Protein AF-A0A1B8YIQ5-F1 (afdb_monomer_lite)

pLDDT: mean 70.33, std 12.97, range [50.59, 90.56]

Structure (mmCIF, N/CA/C/O backbone):
data_AF-A0A1B8YIQ5-F1
#
_entry.id   AF-A0A1B8YIQ5-F1
#
loop_
_atom_site.group_PDB
_atom_site.id
_atom_site.type_symbol
_atom_site.label_atom_id
_atom_site.label_alt_id
_atom_site.label_comp_id
_atom_site.label_asym_id
_atom_site.label_entity_id
_atom_site.label_seq_id
_atom_site.pdbx_PDB_ins_code
_atom_site.Cartn_x
_atom_site.Cartn_y
_atom_site.Cartn_z
_atom_site.occupancy
_atom_site.B_iso_or_equiv
_atom_site.auth_seq_id
_atom_site.auth_comp_id
_atom_site.auth_asym_id
_atom_site.auth_atom_id
_atom_site.pdbx_PDB_model_num
ATOM 1 N N . MET A 1 1 ? -15.824 -12.405 41.575 1.00 51.22 1 MET A N 1
ATOM 2 C CA . MET A 1 1 ? -15.799 -11.191 42.435 1.00 51.22 1 MET A CA 1
ATOM 3 C C . MET A 1 1 ? -14.857 -10.148 41.833 1.00 51.22 1 MET A C 1
ATOM 5 O O . MET A 1 1 ? -13.879 -9.759 42.456 1.00 51.22 1 MET A O 1
ATOM 9 N N . ASN A 1 2 ? -15.147 -9.760 40.587 1.00 51.88 2 ASN A N 1
ATOM 10 C CA . ASN A 1 2 ? -14.646 -8.556 39.908 1.00 51.88 2 ASN A CA 1
ATOM 11 C C . ASN A 1 2 ? -15.390 -8.319 38.572 1.00 51.88 2 ASN A C 1
ATOM 13 O O . ASN A 1 2 ? -15.290 -7.240 38.004 1.00 51.88 2 ASN A O 1
ATOM 17 N N . ASP A 1 3 ? -16.163 -9.304 38.099 1.00 54.41 3 ASP A N 1
ATOM 18 C CA . ASP A 1 3 ? -16.937 -9.276 36.848 1.00 54.41 3 ASP A CA 1
ATOM 19 C C . ASP A 1 3 ? -17.971 -8.135 36.781 1.00 54.41 3 ASP A C 1
ATOM 21 O O . ASP A 1 3 ? -18.159 -7.533 35.725 1.00 54.41 3 ASP A O 1
ATOM 25 N N . ASP A 1 4 ? -18.562 -7.751 37.917 1.00 55.47 4 ASP A N 1
ATOM 26 C CA . ASP A 1 4 ? -19.558 -6.671 37.993 1.00 55.47 4 ASP A CA 1
ATOM 27 C C . ASP A 1 4 ? -18.973 -5.280 37.676 1.00 55.47 4 ASP A C 1
ATOM 29 O O . ASP A 1 4 ? -19.661 -4.415 37.129 1.00 55.47 4 ASP A O 1
ATOM 33 N N . ILE A 1 5 ? -17.681 -5.059 37.957 1.00 55.50 5 ILE A N 1
ATOM 34 C CA . ILE A 1 5 ? -17.000 -3.791 37.642 1.00 55.50 5 ILE A CA 1
ATOM 35 C C . ILE A 1 5 ? -16.726 -3.694 36.134 1.00 55.50 5 ILE A C 1
ATOM 37 O O . ILE A 1 5 ? -16.866 -2.617 35.552 1.00 55.50 5 ILE A O 1
ATOM 41 N N . TYR A 1 6 ? -16.411 -4.815 35.475 1.00 53.38 6 TYR A N 1
ATOM 42 C CA . TYR A 1 6 ? -16.230 -4.860 34.021 1.00 53.38 6 TYR A CA 1
ATOM 43 C C . TYR A 1 6 ? -17.548 -4.599 33.279 1.00 53.38 6 TYR A C 1
ATOM 45 O O . TYR A 1 6 ? -17.569 -3.793 32.347 1.00 53.38 6 TYR A O 1
ATOM 53 N N . GLN A 1 7 ? -18.664 -5.169 33.748 1.00 53.22 7 GLN A N 1
ATOM 54 C CA . GLN A 1 7 ? -19.984 -4.952 33.140 1.00 53.22 7 GLN A CA 1
ATOM 55 C C . GLN A 1 7 ? -20.509 -3.514 33.308 1.00 53.22 7 GLN A C 1
ATOM 57 O O . GLN A 1 7 ? -21.187 -2.991 32.418 1.00 53.22 7 GLN A O 1
ATOM 62 N N . GLY A 1 8 ? -20.176 -2.839 34.415 1.00 53.94 8 GLY A N 1
ATOM 63 C CA . GLY A 1 8 ? -20.518 -1.426 34.628 1.00 53.94 8 GLY A CA 1
ATOM 64 C C . GLY A 1 8 ? -19.752 -0.461 33.712 1.00 53.94 8 G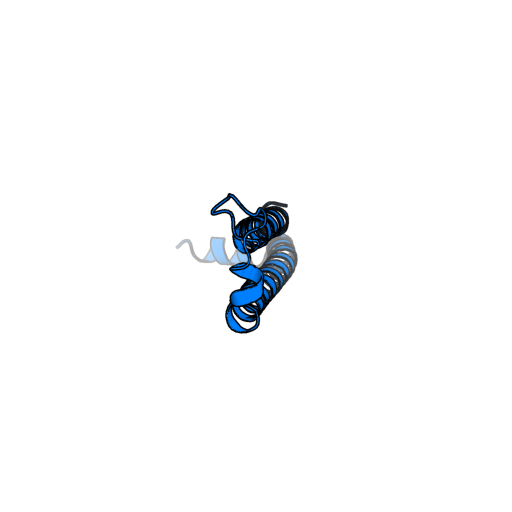LY A C 1
ATOM 65 O O . GLY A 1 8 ? -20.277 0.586 33.331 1.00 53.94 8 GLY A O 1
ATOM 66 N N . ILE A 1 9 ? -18.529 -0.824 33.314 1.00 53.66 9 ILE A N 1
ATOM 67 C CA . ILE A 1 9 ? -17.683 -0.026 32.413 1.00 53.66 9 ILE A CA 1
ATOM 68 C C . ILE A 1 9 ? -18.032 -0.301 30.941 1.00 53.66 9 ILE A C 1
ATOM 70 O O . ILE A 1 9 ? -18.054 0.628 30.134 1.00 53.66 9 ILE A O 1
ATOM 74 N N . GLU A 1 10 ? -18.384 -1.541 30.595 1.00 51.84 10 GLU A N 1
ATOM 75 C CA . GLU A 1 10 ? -18.811 -1.935 29.243 1.00 51.84 10 GLU A CA 1
ATOM 76 C C . GLU A 1 10 ? -20.165 -1.321 28.834 1.00 51.84 10 GLU A C 1
ATOM 78 O O . GLU A 1 10 ? -20.419 -1.053 27.656 1.00 51.84 10 GLU A O 1
ATOM 83 N N . ASN A 1 11 ? -21.019 -1.023 29.819 1.00 50.59 11 ASN A N 1
ATOM 84 C CA . ASN A 1 11 ? -22.274 -0.293 29.628 1.00 50.59 11 ASN A CA 1
ATOM 85 C C . ASN A 1 11 ? -22.117 1.230 29.638 1.00 50.59 11 ASN A C 1
ATOM 87 O O . ASN A 1 11 ? -23.113 1.938 29.489 1.00 50.59 11 ASN A O 1
ATOM 91 N N . ASN A 1 12 ? -20.901 1.764 29.792 1.00 51.59 12 ASN A N 1
ATOM 92 C CA .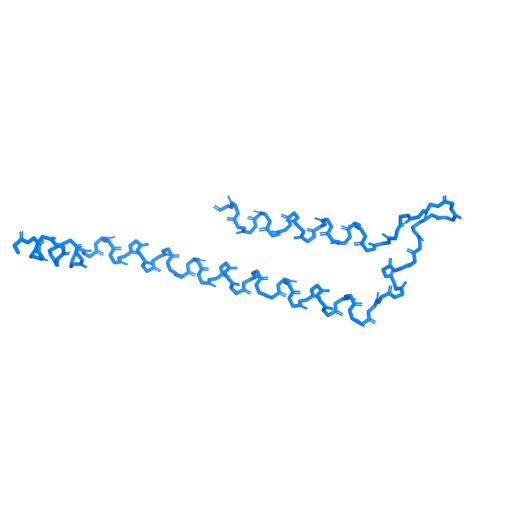 ASN A 1 12 ? -20.696 3.201 29.716 1.00 51.59 12 ASN A CA 1
ATOM 93 C C . ASN A 1 12 ? -20.844 3.653 28.248 1.00 51.59 12 ASN A C 1
ATOM 95 O O . ASN A 1 12 ? -19.989 3.323 27.416 1.00 51.59 12 ASN A O 1
ATOM 99 N N . PRO A 1 13 ? -21.898 4.414 27.896 1.00 56.03 13 PRO A N 1
ATOM 100 C CA . PRO A 1 13 ? -22.201 4.772 26.512 1.00 56.03 13 PRO A CA 1
ATOM 101 C C . PRO A 1 13 ? -21.054 5.534 25.843 1.00 56.03 13 PRO A C 1
ATOM 103 O O . PRO A 1 13 ? -20.857 5.390 24.641 1.00 56.03 13 PRO A O 1
ATOM 106 N N . ARG A 1 14 ? -20.218 6.247 26.616 1.00 54.94 14 ARG A N 1
ATOM 107 C CA . ARG A 1 14 ? -19.019 6.925 26.097 1.00 54.94 14 ARG A CA 1
ATOM 108 C C . ARG A 1 14 ? -17.942 5.962 25.597 1.00 54.94 14 ARG A C 1
ATOM 110 O O . ARG A 1 14 ? -17.223 6.315 24.669 1.00 54.94 14 ARG A O 1
ATOM 117 N N . PHE A 1 15 ? -17.802 4.775 26.190 1.00 55.59 15 PHE A N 1
ATOM 118 C CA . PHE A 1 15 ? -16.790 3.796 25.773 1.00 55.59 15 PHE A CA 1
ATOM 119 C C . PHE A 1 15 ? -17.226 3.078 24.491 1.00 55.59 15 PHE A C 1
ATOM 121 O O . PHE A 1 15 ? -16.432 2.963 23.561 1.00 55.59 15 PHE A O 1
ATOM 128 N N . LYS A 1 16 ? -18.510 2.705 24.389 1.00 57.91 16 LYS A N 1
ATOM 129 C CA . LYS A 1 16 ? -19.109 2.185 23.148 1.00 57.91 16 LYS A CA 1
ATOM 130 C C . LYS A 1 16 ? -19.088 3.208 22.015 1.00 57.91 16 LYS A C 1
ATOM 132 O O . LYS A 1 16 ? -18.704 2.842 20.914 1.00 57.91 16 LYS A O 1
ATOM 137 N N . GLU A 1 17 ? -19.376 4.485 22.276 1.00 59.78 17 GLU A N 1
ATOM 138 C CA . GLU A 1 17 ? -19.275 5.539 21.252 1.00 59.78 17 GLU A CA 1
ATOM 139 C C . GLU A 1 17 ? -17.840 5.717 20.735 1.00 59.78 17 GLU A C 1
ATOM 141 O O . GLU A 1 17 ? -17.620 5.899 19.537 1.00 59.78 17 GLU A O 1
ATOM 146 N N . LEU A 1 18 ? -16.847 5.665 21.630 1.00 59.84 18 LEU A N 1
ATOM 147 C CA . LEU A 1 18 ? -15.435 5.766 21.258 1.00 59.84 18 LEU A CA 1
ATOM 148 C C . LEU A 1 18 ? -14.960 4.523 20.499 1.00 59.84 18 LEU A C 1
ATOM 150 O O . LEU A 1 18 ? -14.192 4.663 19.547 1.00 59.84 18 LEU A O 1
ATOM 154 N N . VAL A 1 19 ? -15.430 3.333 20.883 1.00 64.56 19 VAL A N 1
ATOM 155 C CA . VAL A 1 19 ? -15.134 2.062 20.207 1.00 64.56 19 VAL A CA 1
ATOM 156 C C . VAL A 1 19 ? -15.851 1.956 18.862 1.00 64.56 19 VAL A C 1
ATOM 158 O O . VAL A 1 19 ? -15.229 1.501 17.914 1.00 64.56 19 VAL A O 1
ATOM 161 N N . GLU A 1 20 ? -17.090 2.424 18.709 1.00 62.41 20 GLU A N 1
ATOM 162 C CA . GLU A 1 20 ? -17.777 2.472 17.409 1.00 62.41 20 GLU A CA 1
ATOM 163 C C . GLU A 1 20 ? -17.150 3.508 16.475 1.00 62.41 20 GLU A C 1
ATOM 165 O O . GLU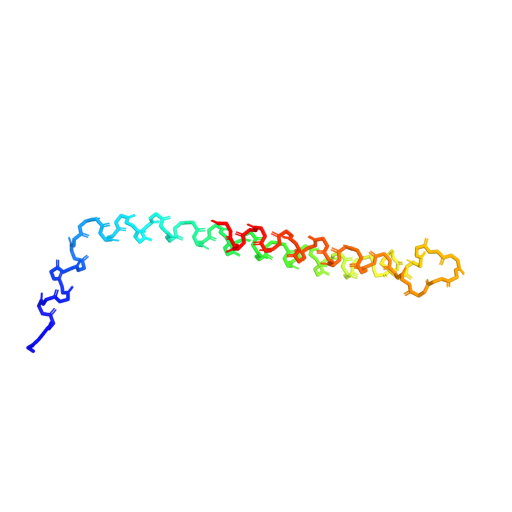 A 1 20 ? -16.917 3.220 15.297 1.00 62.41 20 GLU A O 1
ATOM 170 N N . LYS A 1 21 ? -16.812 4.701 16.990 1.00 62.19 21 LYS A N 1
ATOM 171 C CA . LYS A 1 21 ? -16.107 5.721 16.198 1.00 62.19 21 LYS A CA 1
ATOM 172 C C . LYS A 1 21 ? -14.717 5.244 15.777 1.00 62.19 21 LYS A C 1
ATOM 174 O O . LYS A 1 21 ? -14.368 5.385 14.606 1.00 62.19 21 LYS A O 1
ATOM 179 N N . ARG A 1 22 ? -13.943 4.629 16.682 1.00 66.00 22 ARG A N 1
ATOM 180 C CA . ARG A 1 22 ? -12.644 4.016 16.341 1.00 66.00 22 ARG A CA 1
ATOM 181 C C . ARG A 1 22 ? -12.789 2.776 15.473 1.00 66.00 22 ARG A C 1
ATOM 183 O O . ARG A 1 22 ? -11.955 2.564 14.609 1.00 66.00 22 ARG A O 1
ATOM 190 N N . GLY A 1 23 ? -13.827 1.977 15.680 1.00 66.94 23 GLY A N 1
ATOM 191 C CA . GLY A 1 23 ? -14.076 0.731 14.966 1.00 66.94 23 GLY A CA 1
ATOM 192 C C . GLY A 1 23 ? -14.377 0.986 13.498 1.00 66.94 23 GLY A C 1
ATOM 193 O O . GLY A 1 23 ? -13.746 0.385 12.636 1.00 66.94 23 GLY A O 1
ATOM 194 N N . ARG A 1 24 ? -15.249 1.957 13.191 1.00 69.06 24 ARG A N 1
ATOM 195 C CA . ARG A 1 24 ? -15.478 2.394 11.803 1.00 69.06 24 ARG A CA 1
ATOM 196 C C . ARG A 1 24 ? -14.224 2.971 11.158 1.00 69.06 24 ARG A C 1
ATOM 198 O O . ARG A 1 24 ? -13.990 2.697 9.987 1.00 69.06 24 ARG A O 1
ATOM 205 N N . PHE A 1 25 ? -13.432 3.743 11.901 1.00 75.06 25 PHE A N 1
ATOM 206 C CA . PHE A 1 25 ? -12.177 4.304 11.396 1.00 75.06 25 PHE A CA 1
ATOM 207 C C . PHE A 1 25 ? -11.149 3.204 11.098 1.00 75.06 25 PHE A C 1
ATOM 209 O O . PHE A 1 25 ? -10.633 3.132 9.989 1.00 75.06 25 PHE A O 1
ATOM 216 N N . ALA A 1 26 ? -10.941 2.280 12.038 1.00 78.00 26 ALA A N 1
ATOM 217 C CA . ALA A 1 26 ? -10.052 1.134 11.886 1.00 78.00 26 ALA A CA 1
ATOM 218 C C . ALA A 1 26 ? -10.498 0.197 10.753 1.00 78.00 26 ALA A C 1
ATOM 220 O O . ALA A 1 26 ? -9.663 -0.311 10.010 1.00 78.00 26 ALA A O 1
ATOM 221 N N . TRP A 1 27 ? -11.806 -0.006 10.582 1.00 81.88 27 TRP A N 1
ATOM 222 C CA . TRP A 1 27 ? -12.345 -0.828 9.501 1.00 81.88 27 TRP A CA 1
ATOM 223 C C . TRP A 1 27 ? -12.183 -0.157 8.132 1.00 81.88 27 TRP A C 1
ATOM 225 O O . TRP A 1 27 ? -11.772 -0.818 7.182 1.00 81.88 27 TRP A O 1
ATOM 235 N N . LEU A 1 28 ? -12.402 1.162 8.039 1.00 82.81 28 LEU A N 1
ATOM 236 C CA . LEU A 1 28 ? -12.093 1.946 6.837 1.00 82.81 28 LEU A CA 1
ATOM 237 C C . LEU A 1 28 ? -10.610 1.855 6.478 1.00 82.81 28 LEU A C 1
ATOM 239 O O . LEU A 1 28 ? -10.283 1.514 5.346 1.00 82.81 28 LEU A O 1
ATOM 243 N N . LEU A 1 29 ? -9.725 2.095 7.446 1.00 83.38 29 LEU A N 1
ATOM 244 C CA . LEU A 1 29 ? -8.283 1.935 7.277 1.00 83.38 29 LEU A CA 1
ATOM 245 C C . LEU A 1 29 ? -7.923 0.535 6.777 1.00 83.38 29 LEU A C 1
ATOM 247 O O . LEU A 1 29 ? -7.168 0.393 5.821 1.00 83.38 29 LEU A O 1
ATOM 251 N N . SER A 1 30 ? -8.485 -0.500 7.403 1.00 84.56 30 SER A N 1
ATOM 252 C CA . SER A 1 30 ? -8.222 -1.892 7.041 1.00 84.56 30 SER A CA 1
ATOM 253 C C . SER A 1 30 ? -8.646 -2.192 5.602 1.00 84.56 30 SER A C 1
ATOM 255 O O . SER A 1 30 ? -7.865 -2.779 4.852 1.00 84.56 30 SER A O 1
ATOM 257 N N . ILE A 1 31 ? -9.829 -1.729 5.183 1.00 88.44 31 ILE A N 1
ATOM 258 C CA . ILE A 1 31 ? -10.311 -1.872 3.802 1.00 88.44 31 ILE A CA 1
ATOM 259 C C . ILE A 1 31 ? -9.407 -1.124 2.825 1.00 88.44 31 ILE A C 1
ATOM 261 O O . ILE A 1 31 ? -9.053 -1.671 1.783 1.00 88.44 31 ILE A O 1
ATOM 265 N N . ILE A 1 32 ? -9.017 0.111 3.139 1.00 87.56 32 ILE A N 1
ATOM 266 C CA . ILE A 1 32 ? -8.181 0.908 2.238 1.00 87.56 32 ILE A CA 1
ATOM 267 C C . ILE A 1 32 ? -6.803 0.258 2.075 1.00 8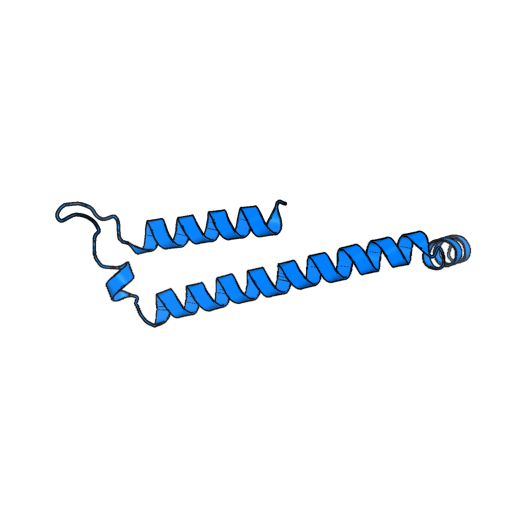7.56 32 ILE A C 1
ATOM 269 O O . ILE A 1 32 ? -6.328 0.108 0.949 1.00 87.56 32 ILE A O 1
ATOM 273 N N . THR A 1 33 ? -6.194 -0.200 3.169 1.00 85.50 33 THR A N 1
ATOM 274 C CA . THR A 1 33 ? -4.926 -0.940 3.132 1.00 85.50 33 THR A CA 1
ATOM 275 C C . THR A 1 33 ? -5.057 -2.231 2.325 1.00 85.50 33 THR A C 1
ATOM 277 O O . THR A 1 33 ? -4.188 -2.527 1.505 1.00 85.50 33 THR A O 1
ATOM 280 N N . LEU A 1 34 ? -6.161 -2.971 2.481 1.00 89.75 34 LEU A N 1
ATOM 281 C CA . LEU A 1 34 ? -6.442 -4.167 1.684 1.00 89.75 34 LEU A CA 1
ATOM 282 C C . LEU A 1 34 ? -6.503 -3.840 0.183 1.00 89.75 34 LEU A C 1
ATOM 284 O O . LEU A 1 34 ? -5.848 -4.507 -0.616 1.00 89.75 34 LEU A O 1
ATOM 288 N N . ILE A 1 35 ? -7.241 -2.793 -0.201 1.00 90.56 35 ILE A N 1
ATOM 289 C CA . ILE A 1 35 ? -7.367 -2.353 -1.600 1.00 90.56 35 ILE A CA 1
ATOM 290 C C . ILE A 1 35 ? -6.006 -1.941 -2.171 1.00 90.56 35 ILE A C 1
ATOM 292 O O . ILE A 1 35 ? -5.684 -2.312 -3.300 1.00 90.56 35 ILE A O 1
ATOM 296 N N . LEU A 1 36 ? -5.196 -1.210 -1.403 1.00 87.06 36 LEU A N 1
ATOM 297 C CA . LEU A 1 36 ? -3.846 -0.796 -1.797 1.00 87.06 36 LEU A CA 1
ATOM 298 C C . LEU A 1 36 ? -2.950 -1.995 -2.107 1.00 87.06 36 LEU A C 1
ATOM 300 O O . LEU A 1 36 ? -2.332 -2.041 -3.170 1.00 87.06 36 LEU A O 1
ATOM 304 N N . TYR A 1 37 ? -2.925 -2.985 -1.213 1.00 86.88 37 TYR A N 1
ATOM 305 C CA . TYR A 1 37 ? -2.140 -4.203 -1.406 1.00 86.88 37 TYR A CA 1
ATOM 306 C C . TYR A 1 37 ? -2.626 -5.021 -2.601 1.00 86.88 37 TYR A C 1
ATOM 308 O O . TYR A 1 37 ? -1.815 -5.435 -3.427 1.00 86.88 37 TYR A O 1
ATOM 316 N N . VAL A 1 38 ? -3.939 -5.224 -2.736 1.00 88.25 38 VAL A N 1
ATOM 317 C CA . VAL A 1 38 ? -4.504 -5.951 -3.883 1.00 88.25 38 VAL A CA 1
ATOM 318 C C . VAL A 1 38 ? -4.168 -5.235 -5.192 1.00 88.25 38 VAL A C 1
ATOM 320 O O . VAL A 1 38 ? -3.716 -5.876 -6.138 1.00 88.25 38 VAL A O 1
ATOM 323 N N . SER A 1 39 ? -4.304 -3.908 -5.234 1.00 86.19 39 SER A N 1
ATOM 324 C CA . SER A 1 39 ? -3.961 -3.103 -6.414 1.00 86.19 39 SER A CA 1
ATOM 325 C C . SER A 1 39 ? -2.477 -3.207 -6.764 1.00 86.19 39 SER A C 1
ATOM 327 O O . SER A 1 39 ? -2.131 -3.324 -7.937 1.00 86.19 39 SER A O 1
ATOM 329 N N . PHE A 1 40 ? -1.595 -3.222 -5.761 1.00 82.62 40 PHE A N 1
ATOM 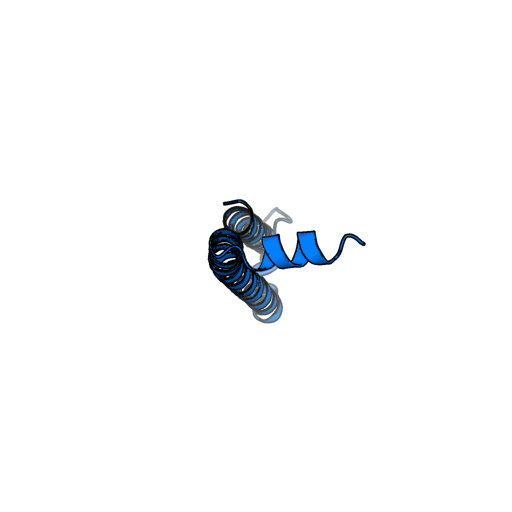330 C CA . PHE A 1 40 ? -0.160 -3.418 -5.970 1.00 82.62 40 PHE A CA 1
ATOM 331 C C . PHE A 1 40 ? 0.163 -4.782 -6.569 1.00 82.62 40 PHE A C 1
ATOM 333 O O . PHE A 1 40 ? 0.923 -4.878 -7.529 1.00 82.62 40 PHE A O 1
ATOM 340 N N . ILE A 1 41 ? -0.434 -5.836 -6.010 1.00 85.31 41 ILE A N 1
ATOM 341 C CA . ILE A 1 41 ? -0.241 -7.207 -6.480 1.00 85.31 41 ILE A CA 1
ATOM 342 C C . ILE A 1 41 ? -0.724 -7.328 -7.927 1.00 85.31 41 ILE A C 1
ATOM 344 O O . ILE A 1 41 ? -0.019 -7.899 -8.754 1.00 85.31 41 ILE A O 1
ATOM 348 N N . PHE A 1 42 ? -1.873 -6.731 -8.260 1.00 85.75 42 PHE A N 1
ATOM 349 C CA . PHE A 1 42 ? -2.355 -6.648 -9.639 1.00 85.75 42 PHE A CA 1
ATOM 350 C C . PHE A 1 42 ? -1.370 -5.904 -10.546 1.00 85.75 42 PHE A C 1
ATOM 352 O O . PHE A 1 42 ? -1.065 -6.384 -11.633 1.00 85.75 42 PHE A O 1
ATOM 359 N N . LEU A 1 43 ? -0.829 -4.768 -10.106 1.00 81.12 43 LEU A N 1
ATOM 360 C CA . LEU A 1 43 ? 0.142 -4.004 -10.889 1.00 81.12 43 LEU A CA 1
ATOM 361 C C . LEU A 1 43 ? 1.403 -4.830 -11.198 1.00 81.12 43 LEU A C 1
ATOM 363 O O . LEU A 1 43 ? 1.867 -4.840 -12.337 1.00 81.12 43 LEU A O 1
ATOM 367 N N . ILE A 1 44 ? 1.917 -5.562 -10.205 1.00 77.25 44 ILE A N 1
ATOM 368 C CA . ILE A 1 44 ? 3.057 -6.474 -10.375 1.00 77.25 44 ILE A CA 1
ATOM 369 C C . ILE A 1 44 ? 2.698 -7.629 -11.315 1.00 77.25 44 ILE A C 1
ATOM 371 O O . ILE A 1 44 ? 3.508 -7.993 -12.163 1.00 77.25 44 ILE A O 1
ATOM 375 N N . ALA A 1 45 ? 1.503 -8.206 -11.177 1.00 78.94 45 ALA A N 1
ATOM 376 C CA . ALA A 1 45 ? 1.082 -9.374 -11.945 1.00 78.94 45 ALA A CA 1
ATOM 377 C C . ALA A 1 45 ? 0.798 -9.058 -13.423 1.00 78.94 45 ALA A C 1
ATOM 379 O O . ALA A 1 45 ? 1.132 -9.858 -14.293 1.00 78.94 45 ALA A O 1
ATOM 380 N N . PHE A 1 46 ? 0.193 -7.902 -13.717 1.00 75.19 46 PHE A N 1
ATOM 381 C CA . PHE A 1 46 ? -0.203 -7.517 -15.076 1.00 75.19 46 PHE A CA 1
ATOM 382 C C . PHE A 1 46 ? 0.869 -6.726 -15.830 1.00 75.19 46 PHE A C 1
ATOM 384 O O . PHE A 1 46 ? 0.916 -6.798 -17.056 1.00 75.19 46 PHE A O 1
ATOM 391 N N . ALA A 1 47 ? 1.727 -5.976 -15.132 1.00 69.50 47 ALA A N 1
ATOM 392 C CA . ALA A 1 47 ? 2.757 -5.147 -15.758 1.00 69.50 47 ALA A CA 1
ATOM 393 C C . ALA A 1 47 ? 4.174 -5.382 -15.186 1.00 69.50 47 ALA A C 1
ATOM 395 O O . ALA A 1 47 ? 4.886 -4.410 -14.901 1.00 69.50 47 ALA A O 1
ATOM 396 N N . PRO A 1 48 ? 4.636 -6.645 -15.052 1.00 65.81 48 PRO A N 1
ATOM 397 C CA . PRO A 1 48 ? 5.973 -6.931 -14.536 1.00 65.81 48 PRO A CA 1
ATOM 398 C C . PRO A 1 48 ? 7.067 -6.377 -15.456 1.00 65.81 48 PRO A C 1
ATOM 400 O O . PRO A 1 48 ? 8.086 -5.903 -14.966 1.00 65.81 48 PRO A O 1
ATOM 403 N N . GLU A 1 49 ? 6.846 -6.354 -16.775 1.00 61.03 49 GLU A N 1
ATOM 404 C CA . GLU A 1 49 ? 7.803 -5.786 -17.733 1.00 61.03 49 GLU A CA 1
ATOM 405 C C . GLU A 1 49 ? 7.882 -4.263 -17.652 1.00 61.03 49 GLU A C 1
ATOM 407 O O . GLU A 1 49 ? 8.961 -3.695 -17.779 1.00 61.03 49 GLU A O 1
ATOM 412 N N . TRP A 1 50 ? 6.768 -3.584 -17.362 1.00 63.44 50 TRP A N 1
ATOM 413 C CA . TRP A 1 50 ? 6.771 -2.133 -17.162 1.00 63.44 50 TRP A CA 1
ATOM 414 C C . TRP A 1 50 ? 7.534 -1.759 -15.892 1.00 63.44 50 TRP A C 1
ATOM 416 O O . TRP A 1 50 ? 8.301 -0.794 -15.885 1.00 63.44 50 TRP A O 1
ATOM 426 N N . LEU A 1 51 ? 7.386 -2.573 -14.842 1.00 58.19 51 LEU A N 1
ATOM 427 C CA . LEU A 1 51 ? 8.206 -2.483 -13.641 1.00 58.19 51 LEU A CA 1
ATOM 428 C C . LEU A 1 51 ? 9.675 -2.782 -13.935 1.00 58.19 51 LEU A C 1
ATOM 430 O O . LEU A 1 51 ? 10.525 -2.036 -13.462 1.00 58.19 51 LEU A O 1
ATOM 434 N N . GLY A 1 52 ? 9.948 -3.838 -14.701 1.00 57.47 52 GLY A N 1
ATOM 435 C CA . GLY A 1 52 ? 11.278 -4.322 -15.064 1.00 57.47 52 GLY A CA 1
ATOM 436 C C . GLY A 1 52 ? 12.012 -3.450 -16.080 1.00 57.47 52 GLY A C 1
ATOM 437 O O . GLY A 1 52 ? 13.219 -3.613 -16.240 1.00 57.47 52 GLY A O 1
ATOM 438 N N . THR A 1 53 ? 11.329 -2.499 -16.732 1.00 63.16 53 THR A N 1
ATOM 439 C CA . THR A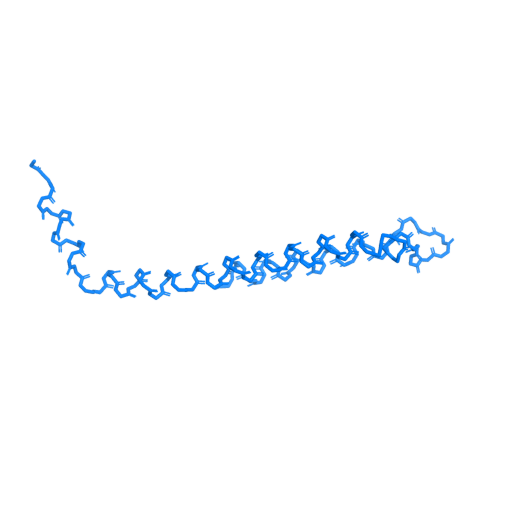 1 53 ? 12.012 -1.527 -17.586 1.00 63.16 53 THR A CA 1
ATOM 440 C C . THR A 1 53 ? 12.939 -0.647 -16.736 1.00 63.16 53 THR A C 1
ATOM 442 O O . THR A 1 53 ? 12.482 0.014 -15.789 1.00 63.16 53 THR A O 1
ATOM 445 N N . PRO A 1 54 ? 14.251 -0.645 -17.026 1.00 60.00 54 PRO A N 1
ATOM 446 C CA . PRO A 1 54 ? 15.193 0.207 -16.321 1.00 60.00 54 PRO A CA 1
ATOM 447 C C . PRO A 1 54 ? 14.862 1.678 -16.602 1.00 60.00 54 PRO A C 1
ATOM 449 O O . PRO A 1 54 ? 14.536 2.064 -17.726 1.00 60.00 54 PRO A O 1
ATOM 452 N N . LEU A 1 55 ? 14.907 2.512 -15.561 1.00 58.12 55 LEU A N 1
ATOM 453 C CA . LEU A 1 55 ? 14.646 3.955 -15.667 1.00 58.12 55 LEU A CA 1
ATOM 454 C C . LEU A 1 55 ? 15.741 4.708 -16.434 1.00 58.12 55 LEU A C 1
ATOM 456 O O . LEU A 1 55 ? 15.473 5.784 -16.960 1.00 58.12 55 LEU A O 1
ATOM 460 N N . TYR A 1 56 ? 16.947 4.142 -16.502 1.00 57.25 56 TYR A N 1
ATOM 461 C CA . TYR A 1 56 ? 18.121 4.699 -17.171 1.00 57.25 56 TYR A CA 1
ATOM 462 C C . TYR A 1 56 ? 18.875 3.591 -17.915 1.00 57.25 56 TYR A C 1
ATOM 464 O O . TYR A 1 56 ? 18.990 2.482 -17.402 1.00 57.25 56 TYR A O 1
ATOM 472 N N . ASN A 1 57 ? 19.447 3.914 -19.080 1.00 55.81 57 ASN A N 1
ATOM 473 C CA . ASN A 1 57 ? 20.197 2.977 -19.935 1.00 55.81 57 ASN A CA 1
ATOM 474 C C . ASN A 1 57 ? 21.452 2.357 -19.272 1.00 55.81 57 ASN A C 1
ATOM 476 O O . ASN A 1 57 ? 22.008 1.422 -19.830 1.00 55.81 57 ASN A O 1
ATOM 480 N N . ASP A 1 58 ? 21.863 2.841 -18.093 1.00 57.66 58 ASP A N 1
ATOM 481 C CA . ASP A 1 58 ? 23.063 2.410 -17.351 1.00 57.66 58 ASP A CA 1
ATOM 482 C C . ASP A 1 58 ? 22.780 2.049 -15.875 1.00 57.66 58 ASP A C 1
ATOM 484 O O . ASP A 1 58 ? 23.698 1.931 -15.063 1.00 57.66 58 ASP A O 1
ATOM 488 N N . SER A 1 59 ? 21.509 1.910 -15.472 1.00 54.06 59 SER A N 1
ATOM 489 C CA . SER A 1 59 ? 21.167 1.697 -14.060 1.00 54.06 59 SER A CA 1
ATOM 490 C C . SER A 1 59 ? 20.174 0.562 -13.844 1.00 54.06 59 SER A C 1
ATOM 492 O O . SER A 1 59 ? 19.107 0.520 -14.450 1.00 54.06 59 SER A O 1
ATOM 494 N N . SER A 1 60 ? 20.493 -0.309 -12.885 1.00 59.12 60 SER A N 1
ATOM 495 C CA . SER A 1 60 ? 19.678 -1.443 -12.428 1.00 59.12 60 SER A CA 1
ATOM 496 C C . SER A 1 60 ? 18.392 -1.035 -11.689 1.00 59.12 60 SER A C 1
ATOM 498 O O . SER A 1 60 ? 17.708 -1.887 -11.123 1.00 59.12 60 SER A O 1
ATOM 500 N N . ILE A 1 61 ? 18.067 0.264 -11.639 1.00 61.03 61 ILE A N 1
ATOM 501 C CA . ILE A 1 61 ? 16.867 0.782 -10.976 1.00 61.03 61 ILE A CA 1
ATOM 502 C C . ILE A 1 61 ? 15.676 0.657 -11.929 1.00 61.03 61 ILE A C 1
ATOM 504 O O . ILE A 1 61 ? 15.442 1.470 -12.825 1.00 61.03 61 ILE A O 1
ATOM 508 N N . THR A 1 62 ? 14.905 -0.393 -11.692 1.00 70.88 62 THR A N 1
ATOM 509 C CA . THR A 1 62 ? 13.613 -0.696 -12.310 1.00 70.88 62 THR A CA 1
ATOM 510 C C . THR A 1 62 ? 12.517 0.248 -11.803 1.00 70.88 62 THR A C 1
ATOM 512 O O . THR A 1 62 ? 12.476 0.552 -10.605 1.00 70.88 62 THR A O 1
ATOM 515 N N . ARG A 1 63 ? 11.585 0.675 -12.673 1.00 69.81 63 ARG A N 1
ATOM 516 C CA . ARG A 1 63 ? 10.419 1.528 -12.314 1.00 69.81 63 ARG A CA 1
ATOM 517 C C . ARG A 1 63 ? 9.588 0.989 -11.151 1.00 69.81 63 ARG A C 1
ATOM 519 O O . ARG A 1 63 ? 8.916 1.759 -10.468 1.00 69.81 63 ARG A O 1
ATOM 526 N N . GLY A 1 64 ? 9.676 -0.310 -10.883 1.00 72.94 64 GLY A N 1
ATOM 527 C CA . GLY A 1 64 ? 9.046 -0.935 -9.724 1.00 72.94 64 GLY A CA 1
ATOM 528 C C . GLY A 1 64 ? 9.504 -0.438 -8.365 1.00 72.94 64 GLY A C 1
ATOM 529 O O . GLY A 1 64 ? 8.690 -0.407 -7.446 1.00 72.94 64 GLY A O 1
ATOM 530 N N . ILE A 1 65 ? 10.756 0.004 -8.230 1.00 76.00 65 ILE A N 1
ATOM 531 C CA . ILE A 1 65 ? 11.276 0.480 -6.944 1.00 76.00 65 ILE A CA 1
ATOM 532 C C . ILE A 1 65 ? 10.567 1.782 -6.519 1.00 76.00 65 ILE A C 1
ATOM 534 O O . ILE A 1 65 ? 9.987 1.795 -5.433 1.00 76.00 65 ILE A O 1
ATOM 538 N N . PRO A 1 66 ? 10.508 2.846 -7.350 1.00 81.50 66 PRO A N 1
ATOM 539 C CA . PRO A 1 66 ? 9.736 4.047 -7.023 1.00 81.50 66 PRO A CA 1
ATOM 540 C C . PRO A 1 66 ? 8.257 3.772 -6.748 1.00 81.50 66 PRO A C 1
ATOM 542 O O . PRO A 1 66 ? 7.690 4.349 -5.824 1.00 81.50 66 PRO A O 1
ATOM 545 N N . VAL A 1 67 ? 7.636 2.885 -7.530 1.00 81.06 67 VAL A N 1
ATOM 546 C CA . VAL A 1 67 ? 6.220 2.532 -7.362 1.00 81.06 67 VAL A CA 1
ATOM 547 C C . VAL A 1 67 ? 5.983 1.847 -6.015 1.00 81.06 67 VAL A C 1
ATOM 549 O O . VAL A 1 67 ? 5.068 2.231 -5.290 1.00 81.06 67 VAL A O 1
ATOM 552 N N . GLY A 1 68 ? 6.836 0.889 -5.639 1.00 81.75 68 GLY A N 1
ATOM 553 C CA . GLY A 1 68 ? 6.776 0.237 -4.330 1.00 81.75 68 GLY A CA 1
ATOM 554 C C . GLY A 1 68 ? 7.001 1.220 -3.179 1.00 81.75 68 GLY A C 1
ATOM 555 O O . GLY A 1 68 ? 6.237 1.221 -2.217 1.00 81.75 68 GLY A O 1
ATOM 556 N N . ILE A 1 69 ? 7.990 2.113 -3.298 1.00 85.56 69 ILE A N 1
ATOM 557 C CA . ILE A 1 69 ? 8.258 3.159 -2.295 1.00 85.56 69 ILE A CA 1
ATOM 558 C C . ILE A 1 69 ? 7.056 4.097 -2.145 1.00 85.56 69 ILE A C 1
ATOM 560 O O . ILE A 1 69 ? 6.648 4.390 -1.021 1.00 85.56 69 ILE A O 1
ATOM 564 N N . GLY A 1 70 ? 6.454 4.535 -3.254 1.00 85.31 70 GLY A N 1
ATOM 565 C CA . GLY A 1 70 ? 5.247 5.360 -3.228 1.00 85.31 70 GLY A CA 1
ATOM 566 C C . GLY A 1 70 ? 4.110 4.677 -2.469 1.00 85.31 70 GLY A C 1
ATOM 567 O O . GLY A 1 70 ? 3.430 5.310 -1.662 1.00 85.31 70 GLY A O 1
ATOM 568 N N . LEU A 1 71 ? 3.961 3.366 -2.648 1.00 85.38 71 LEU A N 1
ATOM 569 C CA . LEU A 1 71 ? 2.942 2.585 -1.958 1.00 85.38 71 LEU A CA 1
ATOM 570 C C . LEU A 1 71 ? 3.203 2.455 -0.455 1.00 85.38 71 LEU A C 1
ATOM 572 O O . LEU A 1 71 ? 2.270 2.590 0.337 1.00 85.38 71 LEU A O 1
ATOM 576 N N . ILE A 1 72 ? 4.464 2.270 -0.052 1.00 84.75 72 ILE A N 1
ATOM 577 C CA . ILE A 1 72 ? 4.866 2.268 1.362 1.00 84.75 72 ILE A CA 1
ATOM 578 C C . ILE A 1 72 ? 4.525 3.616 2.006 1.00 84.75 72 ILE A C 1
ATOM 580 O O . ILE A 1 72 ? 3.903 3.640 3.066 1.00 84.75 72 ILE A O 1
ATOM 584 N N . ILE A 1 73 ? 4.866 4.735 1.357 1.00 87.81 73 ILE A N 1
ATOM 585 C CA . ILE A 1 73 ? 4.565 6.081 1.870 1.00 87.81 73 ILE A CA 1
ATOM 586 C C . ILE A 1 73 ? 3.055 6.270 2.037 1.00 87.81 73 ILE A C 1
ATOM 588 O O . ILE A 1 73 ? 2.611 6.709 3.097 1.00 87.81 73 ILE A O 1
ATOM 592 N N . ILE A 1 74 ? 2.259 5.895 1.031 1.00 84.81 74 ILE A N 1
ATOM 593 C CA . ILE A 1 74 ? 0.796 5.982 1.108 1.00 84.81 74 ILE A CA 1
ATOM 594 C C . ILE A 1 74 ? 0.269 5.126 2.263 1.00 84.81 74 ILE A C 1
ATOM 596 O O . ILE A 1 74 ? -0.541 5.612 3.045 1.00 84.81 74 ILE A O 1
ATOM 600 N N . SER A 1 75 ? 0.756 3.891 2.421 1.00 81.81 75 SER A N 1
ATOM 601 C CA . SER A 1 75 ? 0.355 3.003 3.518 1.00 81.81 75 SER A CA 1
ATOM 602 C C . SER A 1 75 ? 0.681 3.594 4.892 1.00 81.81 75 SER A C 1
ATOM 604 O O . SER A 1 75 ? -0.123 3.461 5.816 1.00 81.81 75 SER A O 1
ATOM 606 N N . PHE A 1 76 ? 1.834 4.252 5.037 1.00 83.44 76 PHE A N 1
ATOM 607 C CA . PHE A 1 76 ? 2.230 4.928 6.275 1.00 83.44 76 PHE A CA 1
ATOM 608 C C . PHE A 1 76 ? 1.358 6.143 6.574 1.00 83.44 76 PHE A C 1
ATOM 610 O O . PHE A 1 76 ? 0.927 6.296 7.710 1.00 83.44 76 PHE A O 1
ATOM 617 N N . ILE A 1 77 ? 1.054 6.972 5.572 1.00 84.00 77 ILE A N 1
ATOM 618 C CA . ILE A 1 77 ? 0.135 8.110 5.735 1.00 84.00 77 ILE A CA 1
ATOM 619 C C . ILE A 1 77 ? -1.246 7.609 6.151 1.00 84.00 77 ILE A C 1
ATOM 621 O O . ILE A 1 77 ? -1.878 8.195 7.019 1.00 84.00 77 ILE A O 1
ATOM 625 N N . LEU A 1 78 ? -1.702 6.509 5.557 1.00 80.00 78 LEU A N 1
ATOM 626 C CA . LEU A 1 78 ? -3.013 5.956 5.860 1.00 80.00 78 LEU A CA 1
ATOM 627 C C . LEU A 1 78 ? -3.092 5.326 7.245 1.00 80.00 78 LEU A C 1
ATOM 629 O O . LEU A 1 78 ? -4.129 5.446 7.874 1.00 80.00 78 LEU A O 1
ATOM 633 N N . THR A 1 79 ? -2.025 4.658 7.696 1.00 77.12 79 THR A N 1
ATOM 634 C CA . THR A 1 79 ? -1.998 3.903 8.964 1.00 77.12 79 THR A CA 1
ATOM 635 C C . THR A 1 79 ? -1.508 4.727 10.155 1.00 77.12 79 THR A C 1
ATOM 637 O O . THR A 1 79 ? -1.829 4.406 11.296 1.00 77.12 79 THR A O 1
ATOM 640 N N . GLY A 1 80 ? -0.697 5.755 9.903 1.00 68.94 80 GLY A N 1
ATOM 641 C CA . GLY A 1 80 ? -0.033 6.566 10.924 1.00 68.94 80 GLY A CA 1
ATOM 642 C C . GLY A 1 80 ? -0.719 7.892 11.263 1.00 68.94 80 GLY A C 1
ATOM 643 O O . GLY A 1 80 ? -0.282 8.533 12.219 1.00 68.94 80 GLY A O 1
ATOM 644 N N . LEU A 1 81 ? -1.745 8.304 10.507 1.00 57.91 81 LEU A N 1
ATOM 645 C CA . LEU A 1 81 ? -2.569 9.491 10.785 1.00 57.91 81 LEU A CA 1
ATOM 646 C C . LEU A 1 81 ? -3.832 9.112 11.572 1.00 57.91 81 LEU A C 1
ATOM 648 O O . LEU A 1 81 ? -4.165 9.849 12.527 1.00 57.91 81 LEU A O 1
#

Radius of gyration: 21.63 Å; chains: 1; bounding box: 45×21×62 Å

Secondary structure (DSSP, 8-state):
--HHHHHHHHT-HHHHHHHHHHHHHHHHHHHHHHHHHHHHHHHHHH-HHHHHSEEETTEEEETHHHHHHHHHHHHHHHHH-

Sequence (81 aa):
MNDDIYQGIENNPRFKELVEKRGRFAWLLSIITLILYVSFIFLIAFAPEWLGTPLYNDSSITRGIPVGIGLIIISFILTGL

InterPro domains:
  IPR007436 Protein of unknown function DUF485 [PF04341] (11-81)
  IPR052959 Inner membrane-associated protein [PTHR38598] (1-81)

Organism: NCBI:txid1851568

Foldseek 3Di:
DCVVVVVVVVPPVVVVVVCVVVVVLVVVLVVVLVVLVVVLVVCCVVPVVQQCPAPDPPDRRGVVVVVVVVSVVVNCVSPVD